Protein AF-X0ZED5-F1 (afdb_monomer)

Secondary structure (DSSP, 8-state):
-HHHHHHHHHTT---HHHHHHHHHHHHHSSSS---HHHHHHHHHTTPPP--S--HHHHHHHHSPPTT----

Structure (mmCIF, N/CA/C/O backbone):
data_AF-X0ZED5-F1
#
_entry.id   AF-X0ZED5-F1
#
loop_
_atom_site.group_PDB
_atom_site.id
_atom_site.type_symbol
_atom_site.label_atom_id
_atom_site.label_alt_id
_atom_site.label_comp_id
_atom_site.label_asym_id
_atom_site.label_entity_id
_atom_site.label_seq_id
_atom_site.pdbx_PDB_ins_code
_atom_site.Cartn_x
_atom_site.Cartn_y
_atom_site.Cartn_z
_atom_site.occupancy
_atom_site.B_iso_or_equiv
_atom_site.auth_seq_id
_atom_site.auth_comp_id
_atom_site.auth_asym_id
_atom_site.auth_atom_id
_atom_site.pdbx_PDB_model_num
ATOM 1 N N . MET A 1 1 ? -3.716 -13.234 16.829 1.00 67.38 1 MET A N 1
ATOM 2 C CA . MET A 1 1 ? -3.438 -11.855 17.314 1.00 67.38 1 MET A CA 1
ATOM 3 C C . MET A 1 1 ? -3.964 -10.724 16.410 1.00 67.38 1 MET A C 1
ATOM 5 O O . MET A 1 1 ? -3.707 -9.561 16.695 1.00 67.38 1 MET A O 1
ATOM 9 N N . THR A 1 2 ? -4.724 -11.013 15.348 1.00 90.06 2 THR A N 1
ATOM 10 C CA . THR A 1 2 ? -5.200 -9.992 14.390 1.00 90.06 2 THR A CA 1
ATOM 11 C C . THR A 1 2 ? -6.484 -9.289 14.842 1.00 90.06 2 THR A C 1
ATOM 13 O O . THR A 1 2 ? -6.678 -8.115 14.555 1.00 90.06 2 THR A O 1
ATOM 16 N N . VAL A 1 3 ? -7.334 -9.978 15.614 1.00 95.62 3 VAL A N 1
ATOM 17 C CA . VAL A 1 3 ? -8.650 -9.472 16.045 1.00 95.62 3 VAL A CA 1
ATOM 18 C C . VAL A 1 3 ? -8.538 -8.181 16.862 1.00 95.62 3 VAL A C 1
ATOM 20 O O . VAL A 1 3 ? -9.194 -7.200 16.530 1.00 95.62 3 VAL A O 1
ATOM 23 N N . LEU A 1 4 ? -7.657 -8.144 17.869 1.00 95.25 4 LEU A N 1
ATOM 24 C CA . LEU A 1 4 ? -7.441 -6.948 18.695 1.00 95.25 4 LEU A CA 1
ATOM 25 C C . LEU A 1 4 ? -6.921 -5.763 17.875 1.00 95.25 4 LEU A C 1
ATOM 27 O O . LEU A 1 4 ? -7.384 -4.644 18.059 1.00 95.25 4 LEU A O 1
ATOM 31 N N . LYS A 1 5 ? -6.010 -6.009 16.924 1.00 92.69 5 LYS A N 1
ATOM 32 C CA . LYS A 1 5 ? -5.499 -4.964 16.024 1.00 92.69 5 LYS A CA 1
ATOM 33 C C . LYS A 1 5 ? -6.612 -4.405 15.136 1.00 92.69 5 LYS A C 1
ATOM 35 O O . LYS A 1 5 ? -6.704 -3.196 14.972 1.00 92.69 5 LYS A O 1
ATOM 40 N N . ASN A 1 6 ? -7.493 -5.263 14.618 1.00 92.81 6 ASN A N 1
ATOM 41 C CA . ASN A 1 6 ? -8.641 -4.829 13.821 1.00 92.81 6 ASN A CA 1
ATOM 42 C C . ASN A 1 6 ? -9.630 -3.995 14.647 1.00 92.81 6 ASN A C 1
ATOM 44 O O . ASN A 1 6 ? -10.134 -2.997 14.139 1.00 92.81 6 ASN A O 1
ATOM 48 N N . ILE A 1 7 ? -9.894 -4.380 15.904 1.00 95.19 7 ILE A N 1
ATOM 49 C CA . ILE A 1 7 ? -10.703 -3.574 16.832 1.00 95.19 7 ILE A CA 1
ATOM 50 C C . ILE A 1 7 ? -10.039 -2.211 17.037 1.00 95.19 7 ILE A C 1
ATOM 52 O O . ILE A 1 7 ? -10.668 -1.198 16.761 1.00 95.19 7 ILE A O 1
ATOM 56 N N . ALA A 1 8 ? -8.756 -2.183 17.404 1.00 95.75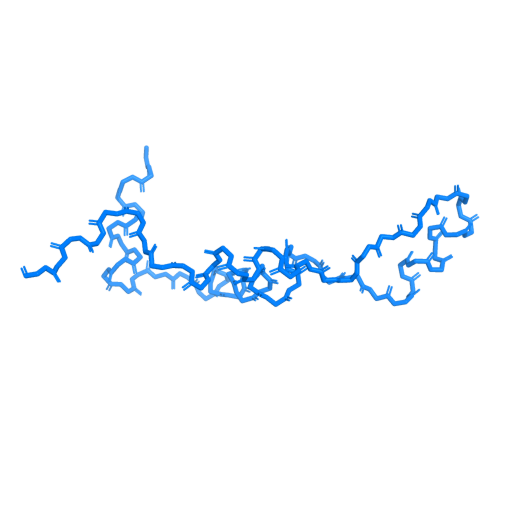 8 ALA A N 1
ATOM 57 C CA . ALA A 1 8 ? -8.013 -0.949 17.643 1.00 95.75 8 ALA A CA 1
ATOM 58 C C . ALA A 1 8 ? -8.055 0.010 16.437 1.00 95.75 8 ALA A C 1
ATOM 60 O O . ALA A 1 8 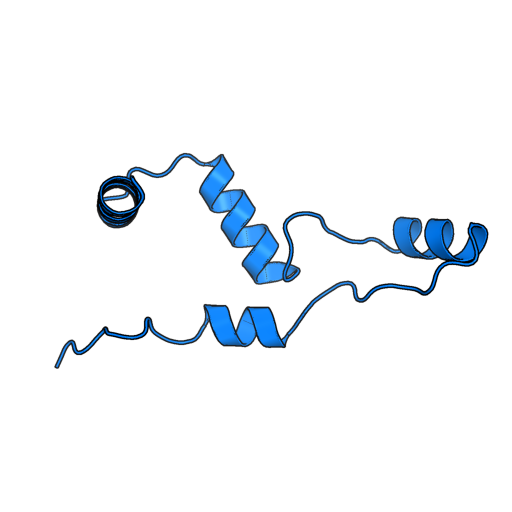? -8.320 1.195 16.603 1.00 95.75 8 ALA A O 1
ATOM 61 N N . VAL A 1 9 ? -7.882 -0.506 15.214 1.00 94.44 9 VAL A N 1
ATOM 62 C CA . VAL A 1 9 ? -7.978 0.295 13.982 1.00 94.44 9 VAL A CA 1
ATOM 63 C C . VAL A 1 9 ? -9.387 0.865 13.773 1.00 94.44 9 VAL A C 1
ATOM 65 O O . VAL A 1 9 ? -9.501 2.014 13.351 1.00 94.44 9 VAL A O 1
ATOM 68 N N . ARG A 1 10 ? -10.455 0.104 14.068 1.00 92.69 10 ARG A N 1
ATOM 69 C CA . ARG A 1 10 ? -11.844 0.608 13.986 1.00 92.69 10 ARG A CA 1
ATOM 70 C C . ARG A 1 10 ? -12.119 1.716 15.001 1.00 92.69 10 ARG A C 1
ATOM 72 O O . ARG A 1 10 ? -12.797 2.670 14.648 1.00 92.69 10 ARG A O 1
ATOM 79 N N . GLU A 1 11 ? -11.534 1.617 16.191 1.00 95.69 11 GLU A N 1
ATOM 80 C CA . GLU A 1 11 ? -11.590 2.652 17.236 1.00 95.69 11 GLU A CA 1
ATOM 81 C C . GLU A 1 11 ? -10.642 3.843 16.960 1.00 95.69 11 GLU A C 1
ATOM 83 O O . GLU A 1 11 ? -10.531 4.764 17.761 1.00 95.69 11 GLU A O 1
ATOM 88 N N . GLY A 1 12 ? -9.926 3.845 15.827 1.00 93.81 12 GLY A N 1
ATOM 89 C CA . GLY A 1 12 ? -9.045 4.944 15.417 1.00 93.81 12 GLY A CA 1
ATOM 90 C C . GLY A 1 12 ? -7.604 4.861 15.934 1.00 93.81 12 GLY A C 1
ATOM 91 O O . GLY A 1 12 ? -6.783 5.714 15.585 1.00 93.81 12 GLY A O 1
ATOM 92 N N . TYR A 1 13 ? -7.245 3.817 16.685 1.00 96.94 13 TYR A N 1
ATOM 93 C CA . TYR A 1 13 ? -5.881 3.571 17.162 1.00 96.94 13 TYR A CA 1
ATOM 94 C C . TYR A 1 13 ? -5.015 2.947 16.064 1.00 96.94 13 TYR A C 1
ATOM 96 O O . TYR A 1 13 ? -4.782 1.736 16.0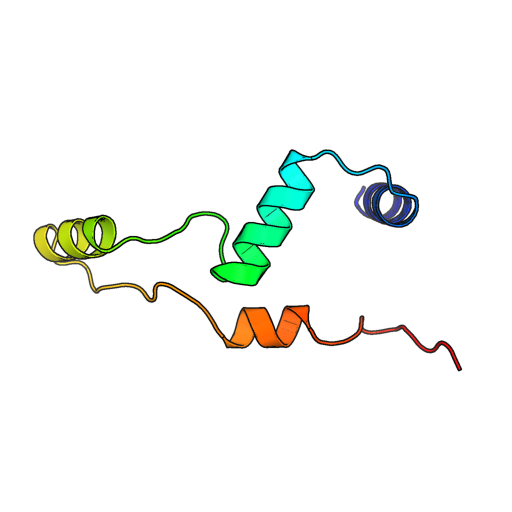11 1.00 96.94 13 TYR A O 1
ATOM 104 N N . ILE A 1 14 ? -4.519 3.793 15.166 1.00 95.06 14 ILE A N 1
ATOM 105 C CA . ILE A 1 14 ? -3.644 3.388 14.065 1.00 95.06 14 ILE A CA 1
ATOM 106 C C . ILE A 1 14 ? -2.443 4.329 13.948 1.00 95.06 14 ILE A C 1
ATOM 108 O O . ILE A 1 14 ? -2.588 5.547 13.841 1.00 95.06 14 ILE A O 1
ATOM 112 N N . HIS A 1 15 ? -1.240 3.748 13.930 1.00 96.31 15 HIS A N 1
ATOM 113 C CA . HIS A 1 15 ? -0.006 4.505 13.737 1.00 96.31 15 HIS A CA 1
ATOM 114 C C . HIS A 1 15 ? 0.024 5.152 12.336 1.00 96.31 15 HIS A C 1
ATOM 116 O O . HIS A 1 15 ? -0.340 4.476 11.365 1.00 96.31 15 HIS A O 1
ATOM 122 N N . PRO A 1 16 ? 0.495 6.408 12.184 1.00 96.75 16 PRO A N 1
ATOM 123 C CA . PRO A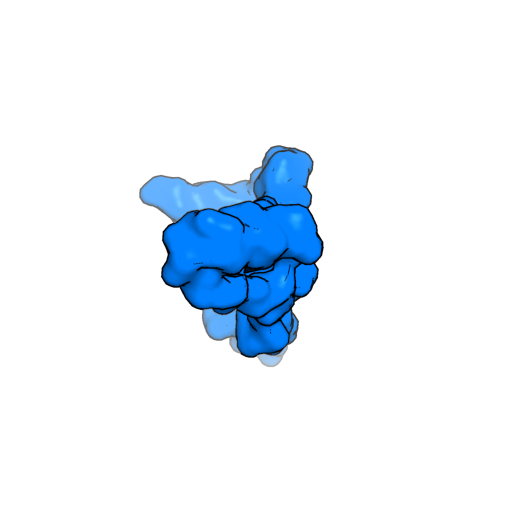 1 16 ? 0.531 7.106 10.895 1.00 96.75 16 PRO A CA 1
ATOM 124 C C . PRO A 1 16 ? 1.190 6.311 9.763 1.00 96.75 16 PRO A C 1
ATOM 126 O O . PRO A 1 16 ? 0.673 6.291 8.650 1.00 96.75 16 PRO A O 1
ATOM 129 N N . SER A 1 17 ? 2.258 5.561 10.049 1.00 96.31 17 SER A N 1
ATOM 130 C CA . SER A 1 17 ? 2.928 4.729 9.038 1.00 96.31 17 SER A CA 1
ATOM 131 C C . SER A 1 17 ? 2.000 3.697 8.391 1.00 96.31 17 SER A C 1
ATOM 133 O O . SER A 1 17 ? 2.122 3.446 7.199 1.00 96.31 17 SER A O 1
ATOM 135 N N . PHE A 1 18 ? 1.046 3.122 9.132 1.00 94.94 18 PHE A N 1
ATOM 136 C CA . PHE A 1 18 ? 0.086 2.178 8.548 1.00 94.94 18 PHE A CA 1
ATOM 137 C C . PHE A 1 18 ? -0.963 2.881 7.681 1.00 94.94 18 PHE A C 1
ATOM 139 O O . PHE A 1 18 ? -1.437 2.291 6.711 1.00 94.94 18 PHE A O 1
ATOM 146 N N . LYS A 1 19 ? -1.299 4.143 7.985 1.00 93.94 19 LYS A N 1
ATOM 147 C CA . LYS A 1 19 ? -2.157 4.959 7.111 1.00 93.94 19 LYS A CA 1
ATOM 148 C C . LYS A 1 19 ? -1.456 5.249 5.788 1.00 93.94 19 LYS A C 1
ATOM 150 O O . LYS A 1 19 ? -2.066 5.072 4.738 1.00 93.94 19 LYS A O 1
ATOM 155 N N . GLU A 1 20 ? -0.173 5.605 5.834 1.00 96.50 20 GLU A N 1
ATOM 156 C CA . GLU A 1 20 ? 0.605 5.839 4.615 1.00 96.50 20 GLU A CA 1
ATOM 157 C C . GLU A 1 20 ? 0.785 4.571 3.787 1.00 96.50 20 GLU A C 1
ATOM 159 O O . GLU A 1 20 ? 0.564 4.592 2.580 1.00 96.50 20 GLU A O 1
ATOM 164 N N . GLN A 1 21 ? 1.074 3.432 4.419 1.00 95.56 21 GLN A N 1
ATOM 165 C CA . GLN A 1 21 ? 1.118 2.148 3.713 1.00 95.56 21 GLN A CA 1
ATOM 166 C C . GLN A 1 21 ? -0.220 1.829 3.027 1.00 95.56 21 GLN A C 1
ATOM 168 O O . GLN A 1 21 ? -0.234 1.423 1.866 1.00 95.56 21 GLN A O 1
ATOM 173 N N . ALA A 1 22 ? -1.351 2.062 3.702 1.00 93.81 22 ALA A N 1
ATOM 174 C CA . ALA A 1 22 ? -2.672 1.880 3.104 1.00 93.81 22 ALA A CA 1
ATOM 175 C C . ALA A 1 22 ? -2.925 2.847 1.933 1.00 93.81 22 ALA A C 1
ATOM 177 O O . ALA A 1 22 ? -3.513 2.439 0.930 1.00 93.81 22 ALA A O 1
ATOM 178 N N . ARG A 1 23 ? -2.458 4.102 2.023 1.00 94.69 23 ARG A N 1
ATOM 179 C CA . ARG A 1 23 ? -2.528 5.076 0.923 1.00 94.69 23 ARG A CA 1
ATOM 180 C C . ARG A 1 23 ? -1.724 4.606 -0.290 1.00 94.69 23 ARG A C 1
ATOM 182 O O . ARG A 1 23 ? -2.274 4.586 -1.386 1.00 94.69 23 ARG A O 1
ATOM 189 N N . LEU A 1 24 ? -0.481 4.162 -0.091 1.00 95.50 24 LEU A N 1
ATOM 190 C CA . LEU A 1 24 ? 0.396 3.675 -1.164 1.00 95.50 24 LEU A CA 1
ATOM 191 C C . LEU A 1 24 ? -0.199 2.449 -1.867 1.00 95.50 24 LEU A C 1
ATOM 193 O O . LEU A 1 24 ? -0.265 2.412 -3.093 1.00 95.50 24 LEU A O 1
ATOM 197 N N . VAL A 1 25 ? -0.741 1.490 -1.108 1.00 94.69 25 VAL A N 1
ATOM 198 C CA . VAL A 1 25 ? -1.435 0.330 -1.694 1.00 94.69 25 VAL A CA 1
ATOM 199 C C . VAL A 1 25 ? -2.696 0.760 -2.446 1.00 94.69 25 VAL A C 1
ATOM 201 O O . VAL A 1 25 ? -2.982 0.220 -3.512 1.00 94.69 25 VAL A O 1
ATOM 204 N N . LYS A 1 26 ? -3.440 1.748 -1.938 1.00 93.00 26 LYS A N 1
ATOM 205 C CA . LYS A 1 26 ? -4.622 2.290 -2.622 1.00 93.00 26 LYS A CA 1
ATOM 206 C C . LYS A 1 26 ? -4.280 3.005 -3.928 1.00 93.00 26 LYS A C 1
ATOM 208 O O . LYS A 1 26 ? -5.088 2.969 -4.847 1.00 93.00 26 LYS A O 1
ATOM 213 N N . GLU A 1 27 ? -3.133 3.660 -4.004 1.00 92.50 27 GLU A N 1
ATOM 214 C CA . GLU A 1 27 ? -2.727 4.458 -5.160 1.00 92.50 27 GLU A CA 1
ATOM 215 C C . GLU A 1 27 ? -1.995 3.609 -6.204 1.00 92.50 27 GLU A C 1
ATOM 217 O O . GLU A 1 27 ? -2.426 3.507 -7.354 1.00 92.50 27 GLU A O 1
ATOM 222 N N . PHE A 1 28 ? -0.948 2.906 -5.780 1.00 94.62 28 PHE A N 1
ATOM 223 C CA . PHE A 1 28 ? -0.054 2.167 -6.667 1.00 94.62 28 PHE A CA 1
ATOM 224 C C . PHE A 1 28 ? -0.352 0.675 -6.735 1.00 94.62 28 PHE A C 1
ATOM 226 O O . PHE A 1 28 ? 0.249 -0.016 -7.549 1.00 94.62 28 PHE A O 1
ATOM 233 N N . GLY A 1 29 ? -1.232 0.149 -5.880 1.00 93.81 29 GLY A N 1
ATOM 234 C CA . GLY A 1 29 ? -1.462 -1.292 -5.740 1.00 93.81 29 GLY A CA 1
ATOM 235 C C . GLY A 1 29 ? -0.350 -2.035 -4.988 1.00 93.81 29 GLY A C 1
ATOM 236 O O . GLY A 1 29 ? -0.374 -3.262 -4.921 1.00 93.81 29 GLY A O 1
ATOM 237 N N . ARG A 1 30 ? 0.630 -1.314 -4.428 1.00 93.38 30 ARG A N 1
ATOM 238 C CA . ARG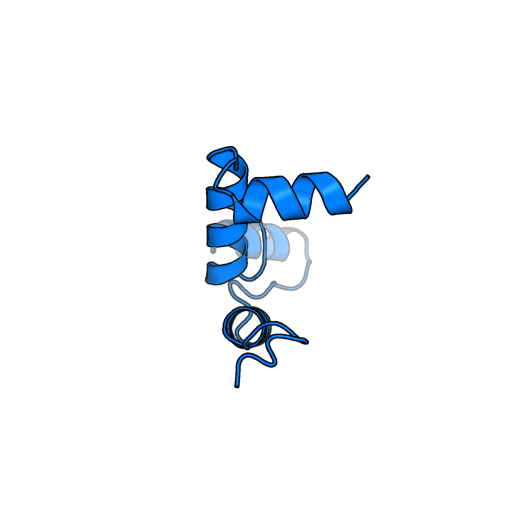 A 1 30 ? 1.787 -1.849 -3.690 1.00 93.38 30 ARG A CA 1
ATOM 239 C C . ARG A 1 30 ? 2.376 -0.800 -2.744 1.00 93.38 30 ARG A C 1
ATOM 241 O O . ARG A 1 30 ? 2.023 0.369 -2.814 1.00 93.38 30 ARG A O 1
ATOM 248 N N . LEU A 1 31 ? 3.288 -1.223 -1.870 1.00 95.00 31 LEU A N 1
ATOM 249 C CA . LEU A 1 31 ? 3.916 -0.347 -0.872 1.00 95.00 31 LEU A CA 1
ATOM 250 C C . LEU A 1 31 ? 4.996 0.579 -1.434 1.00 95.00 31 LEU A C 1
ATOM 252 O O . LEU A 1 31 ? 5.247 1.622 -0.848 1.00 95.00 31 LEU A O 1
ATOM 256 N N . TYR A 1 32 ? 5.639 0.195 -2.532 1.00 94.12 32 TYR A N 1
ATOM 257 C CA . TYR A 1 32 ? 6.714 0.971 -3.143 1.00 94.12 32 TYR A CA 1
ATOM 258 C C . TYR A 1 32 ? 6.289 1.396 -4.538 1.00 94.12 32 TYR A C 1
ATOM 260 O O . TYR A 1 32 ? 5.887 0.556 -5.342 1.00 94.12 32 TYR A O 1
ATOM 268 N N . GLU A 1 33 ? 6.349 2.688 -4.824 1.00 93.75 33 GLU A N 1
ATOM 269 C CA . GLU A 1 33 ? 6.129 3.198 -6.172 1.00 93.75 33 GLU A CA 1
ATOM 270 C C . GLU A 1 33 ? 7.196 2.643 -7.132 1.00 93.75 33 GLU A C 1
ATOM 272 O O . GLU A 1 33 ? 8.308 2.323 -6.716 1.00 93.75 33 GLU A O 1
ATOM 277 N N . ILE A 1 34 ? 6.831 2.464 -8.405 1.00 94.62 34 ILE A N 1
ATOM 278 C CA . ILE A 1 34 ? 7.800 2.194 -9.474 1.00 94.62 34 ILE A CA 1
ATOM 279 C C . ILE A 1 34 ? 7.809 3.411 -10.366 1.00 94.62 34 ILE A C 1
ATOM 281 O O . ILE A 1 34 ? 6.787 3.765 -10.965 1.00 94.62 34 ILE A O 1
ATOM 285 N N . GLU A 1 35 ? 8.986 3.989 -10.503 1.00 94.31 35 GLU A N 1
ATOM 286 C CA . GLU A 1 35 ? 9.230 5.110 -11.385 1.00 94.31 35 GLU A CA 1
ATOM 287 C C . GLU A 1 35 ? 9.811 4.630 -12.723 1.00 94.31 35 GLU A C 1
ATOM 289 O O . GLU A 1 35 ? 10.120 3.453 -12.938 1.00 94.31 35 GLU A O 1
ATOM 294 N N . ASP A 1 36 ? 9.990 5.552 -13.668 1.00 94.69 36 ASP A N 1
ATOM 295 C CA . ASP A 1 36 ? 10.636 5.222 -14.945 1.00 94.69 36 ASP A CA 1
ATOM 296 C C . ASP A 1 36 ? 12.086 4.771 -14.765 1.00 94.69 36 ASP A C 1
ATOM 298 O O . ASP A 1 36 ? 12.592 3.968 -15.550 1.00 94.69 36 ASP A O 1
ATOM 302 N N . PHE A 1 37 ? 12.757 5.263 -13.721 1.00 96.38 37 PHE A N 1
ATOM 303 C CA . PHE A 1 37 ? 14.119 4.857 -13.403 1.00 96.38 37 PHE A CA 1
ATOM 304 C C . PHE A 1 37 ? 14.217 3.360 -13.084 1.00 96.38 37 PHE A C 1
ATOM 306 O O . PHE A 1 37 ? 15.142 2.695 -13.557 1.00 96.38 37 PHE A O 1
ATOM 313 N N . ASP A 1 38 ? 13.245 2.807 -12.358 1.00 96.50 38 ASP A N 1
ATOM 314 C CA . ASP A 1 38 ? 13.214 1.386 -12.017 1.00 96.50 38 ASP A CA 1
ATOM 315 C C . ASP A 1 38 ? 13.074 0.515 -13.264 1.00 96.50 38 ASP A C 1
ATOM 317 O O . ASP A 1 38 ? 13.826 -0.445 -13.438 1.00 96.50 38 ASP A O 1
ATOM 321 N N . ASN A 1 39 ? 12.168 0.871 -14.179 1.00 97.00 39 ASN A N 1
ATOM 322 C CA . ASN A 1 39 ? 11.997 0.128 -15.429 1.00 97.00 39 ASN A CA 1
ATOM 323 C C . ASN A 1 39 ? 13.220 0.259 -16.351 1.00 97.00 39 ASN A C 1
ATOM 325 O O . ASN A 1 39 ? 13.641 -0.744 -16.923 1.00 97.00 39 ASN A O 1
ATOM 329 N N . LYS A 1 40 ? 13.874 1.428 -16.409 1.00 97.19 40 LYS A N 1
ATOM 330 C CA . LYS A 1 40 ? 15.164 1.588 -17.112 1.00 97.19 40 LYS A CA 1
ATOM 331 C C . LYS A 1 40 ? 16.261 0.711 -16.508 1.00 97.19 40 LYS A C 1
ATOM 333 O O . LYS A 1 40 ? 17.084 0.146 -17.225 1.00 97.19 40 LYS A O 1
ATOM 338 N N . LYS A 1 41 ? 16.306 0.594 -15.179 1.00 97.69 41 LYS A N 1
ATOM 339 C CA . LYS A 1 41 ? 17.262 -0.280 -14.489 1.00 97.69 41 LYS A CA 1
ATOM 340 C C . LYS A 1 41 ? 16.976 -1.753 -14.792 1.00 97.69 41 LYS A C 1
ATOM 342 O O . LYS A 1 41 ? 17.917 -2.501 -15.041 1.00 97.69 41 LYS A O 1
ATOM 347 N N . ARG A 1 42 ? 15.700 -2.152 -14.818 1.00 97.38 42 ARG A N 1
ATOM 348 C CA . ARG A 1 42 ? 15.263 -3.506 -15.193 1.00 97.38 42 ARG A CA 1
ATOM 349 C C . ARG A 1 42 ? 15.644 -3.844 -16.631 1.00 97.38 42 ARG A C 1
ATOM 351 O O . ARG A 1 42 ? 16.237 -4.893 -16.848 1.00 97.38 42 ARG A O 1
ATOM 358 N N . GLU A 1 43 ? 15.414 -2.932 -17.568 1.00 97.88 43 GLU A N 1
ATOM 359 C CA . GLU A 1 43 ? 15.802 -3.091 -18.973 1.00 97.88 43 GLU A CA 1
ATOM 360 C C . GLU A 1 43 ? 17.313 -3.316 -19.129 1.00 97.88 43 GLU A C 1
ATOM 362 O O . GLU A 1 43 ? 17.728 -4.279 -19.770 1.00 97.88 43 GLU A O 1
ATOM 367 N N . LYS A 1 44 ? 18.149 -2.508 -18.457 1.00 98.00 44 LYS A N 1
ATOM 368 C CA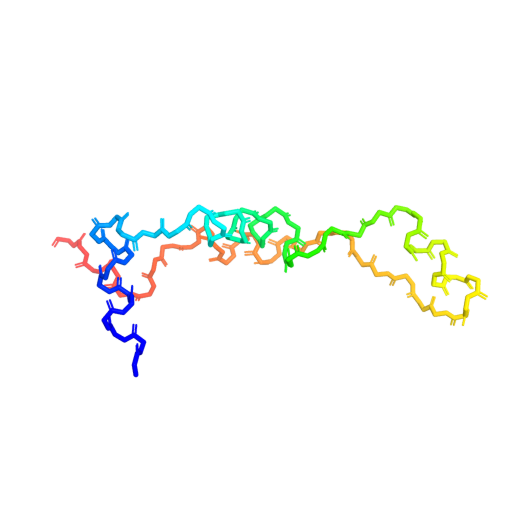 . LYS A 1 44 ? 19.615 -2.695 -18.448 1.00 98.00 44 LYS A CA 1
ATOM 369 C C . LYS A 1 44 ? 20.054 -4.055 -17.895 1.00 98.00 44 LYS A C 1
ATOM 371 O O . LYS A 1 44 ? 21.135 -4.525 -18.228 1.00 98.00 44 LYS A O 1
ATOM 376 N N . MET A 1 45 ? 19.238 -4.662 -17.037 1.00 97.75 45 MET A N 1
ATOM 377 C CA . MET A 1 45 ? 19.460 -5.995 -16.468 1.00 97.75 45 MET A CA 1
ATOM 378 C C . MET A 1 45 ? 18.816 -7.116 -17.302 1.00 97.75 45 MET A C 1
ATOM 380 O O . MET A 1 45 ? 18.861 -8.270 -16.886 1.00 97.75 45 MET A O 1
ATOM 384 N N . GLY A 1 46 ? 18.187 -6.803 -18.441 1.00 97.75 46 GLY A N 1
ATOM 385 C CA . GLY A 1 46 ? 17.453 -7.774 -19.258 1.00 97.75 46 GLY A CA 1
ATOM 386 C C . GLY A 1 46 ? 16.148 -8.266 -18.621 1.00 97.75 46 GLY A C 1
ATOM 387 O O . GLY A 1 46 ? 15.640 -9.322 -18.990 1.00 97.75 46 GLY A O 1
ATOM 388 N N . LEU A 1 47 ? 15.608 -7.533 -17.643 1.00 97.94 47 LEU A N 1
ATOM 389 C CA . LEU A 1 47 ? 14.374 -7.878 -16.943 1.00 97.94 47 LEU A CA 1
ATOM 390 C C . LEU A 1 47 ? 13.162 -7.195 -17.595 1.00 97.94 47 LEU A C 1
ATOM 392 O O . LEU A 1 47 ? 13.253 -6.030 -17.988 1.00 97.94 47 LEU A O 1
ATOM 396 N N . PRO A 1 48 ? 11.994 -7.864 -17.641 1.00 97.00 48 PRO A N 1
ATOM 397 C CA . PRO A 1 48 ? 10.786 -7.277 -18.209 1.00 97.00 48 PRO A CA 1
ATOM 398 C C . PRO A 1 48 ? 10.310 -6.076 -17.378 1.00 97.00 48 PRO A C 1
ATOM 400 O O . PRO A 1 48 ? 10.464 -6.089 -16.147 1.00 97.00 48 PRO A O 1
ATOM 403 N N . PRO A 1 49 ? 9.700 -5.055 -18.004 1.00 96.31 49 PRO A N 1
ATOM 404 C CA . PRO A 1 49 ? 9.137 -3.923 -17.282 1.00 96.31 49 PRO A CA 1
ATOM 405 C C . PRO A 1 49 ? 7.975 -4.369 -16.390 1.00 96.31 49 PRO A C 1
ATOM 407 O O . PRO A 1 49 ? 7.319 -5.380 -16.646 1.00 96.31 49 PRO A O 1
ATOM 410 N N . VAL A 1 50 ? 7.712 -3.602 -15.336 1.00 95.25 50 VAL A N 1
ATOM 411 C CA . VAL A 1 50 ? 6.567 -3.820 -14.444 1.00 95.25 50 VAL A CA 1
ATOM 412 C C . VAL A 1 50 ? 5.609 -2.638 -14.498 1.00 95.25 50 VAL A C 1
ATOM 414 O O . VAL A 1 50 ? 6.019 -1.486 -14.668 1.00 95.25 50 VAL A O 1
ATOM 417 N N . CYS A 1 51 ? 4.319 -2.928 -14.331 1.00 93.31 51 CYS A N 1
ATOM 418 C CA . CYS A 1 51 ? 3.270 -1.916 -14.278 1.00 93.31 51 CYS A CA 1
ATOM 419 C C . CYS A 1 51 ? 3.497 -0.959 -13.100 1.00 93.31 51 CYS A C 1
ATOM 421 O O . CYS A 1 51 ? 3.905 -1.377 -12.009 1.00 93.31 51 CYS A O 1
ATOM 423 N N . LYS A 1 52 ? 3.217 0.331 -13.318 1.00 92.94 52 LYS A N 1
ATOM 424 C CA . LYS A 1 52 ? 3.323 1.379 -12.291 1.00 92.94 52 LYS A CA 1
ATOM 425 C C . LYS A 1 52 ? 2.147 1.376 -11.304 1.00 92.94 52 LYS A C 1
ATOM 427 O O . LYS A 1 52 ? 2.343 1.679 -10.131 1.00 92.94 52 LYS A O 1
ATOM 432 N N . THR A 1 53 ? 0.965 0.976 -11.762 1.00 91.62 53 THR A N 1
ATOM 433 C CA . THR A 1 53 ? -0.280 0.938 -10.984 1.00 91.62 53 THR A CA 1
ATOM 434 C C . THR A 1 53 ? -1.065 -0.344 -11.271 1.00 91.62 53 THR A C 1
ATOM 436 O O . THR A 1 53 ? -0.829 -1.012 -12.280 1.00 91.62 53 THR A O 1
ATOM 439 N N . PHE A 1 54 ? -1.996 -0.691 -10.376 1.00 93.56 54 PHE A N 1
ATOM 440 C CA . PHE A 1 54 ? -2.875 -1.857 -10.511 1.00 93.56 54 PHE A CA 1
ATOM 441 C C . PHE A 1 54 ? -4.338 -1.467 -10.263 1.00 93.56 54 PHE A C 1
ATOM 443 O O . PHE A 1 54 ? -4.801 -1.438 -9.120 1.00 93.56 54 PHE A O 1
ATOM 450 N N . ASP A 1 55 ? -5.084 -1.209 -11.335 1.00 91.19 55 ASP A N 1
ATOM 451 C CA . ASP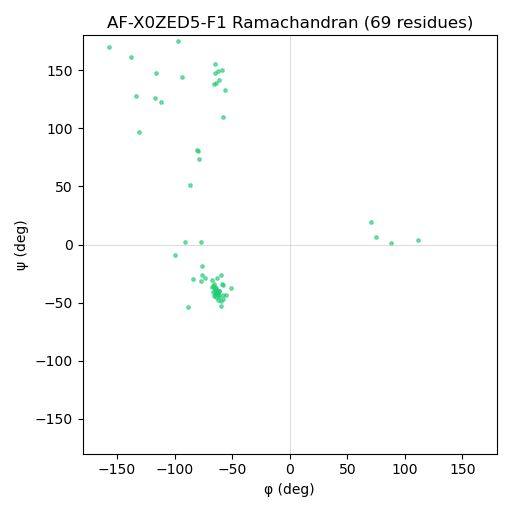 A 1 55 ? -6.481 -0.753 -11.264 1.00 91.19 55 ASP A CA 1
ATOM 452 C C . ASP A 1 55 ? -7.395 -1.730 -10.519 1.00 91.19 55 ASP A C 1
ATOM 454 O O . ASP A 1 55 ? -8.316 -1.323 -9.808 1.00 91.19 55 ASP A O 1
ATOM 458 N N . ASP A 1 56 ? -7.139 -3.031 -10.638 1.00 92.38 56 ASP A N 1
ATOM 459 C CA . ASP A 1 56 ? -7.950 -4.048 -9.971 1.00 92.38 56 ASP A CA 1
ATOM 460 C C . ASP A 1 56 ? -7.804 -3.989 -8.450 1.00 92.38 56 ASP A C 1
ATOM 462 O O . ASP A 1 56 ? -8.796 -4.130 -7.733 1.00 92.38 56 ASP A O 1
ATOM 466 N N . VAL A 1 57 ? -6.611 -3.666 -7.943 1.00 91.75 57 VAL A N 1
ATOM 467 C CA . VAL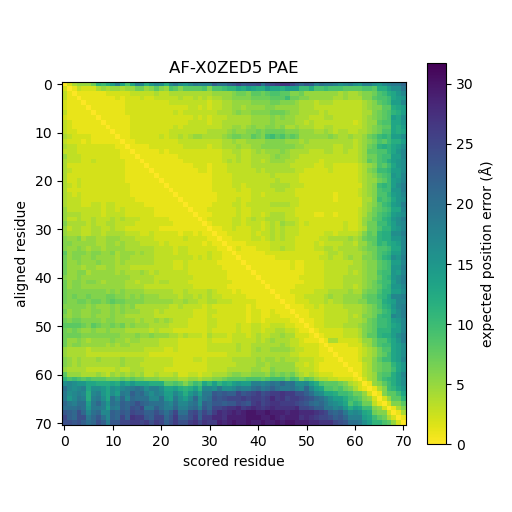 A 1 57 ? -6.398 -3.432 -6.507 1.00 91.75 57 VAL A CA 1
ATOM 468 C C . VAL A 1 57 ? -7.195 -2.210 -6.051 1.00 91.75 57 VAL A C 1
ATOM 470 O O . VAL A 1 57 ? -7.882 -2.265 -5.029 1.00 91.75 57 VAL A O 1
ATOM 473 N N . GLN A 1 58 ? -7.196 -1.134 -6.841 1.00 88.75 58 GLN A N 1
ATOM 474 C CA . GLN A 1 58 ? -7.980 0.063 -6.529 1.00 88.75 58 GLN A CA 1
ATOM 475 C C . GLN A 1 58 ? -9.486 -0.231 -6.491 1.00 88.75 58 GLN A C 1
ATOM 477 O O . GLN A 1 58 ? -10.195 0.246 -5.599 1.00 88.75 58 GLN A O 1
ATOM 482 N N . LYS A 1 59 ? -9.989 -1.038 -7.436 1.00 90.38 59 LYS A N 1
ATOM 483 C CA . LYS A 1 59 ? -11.393 -1.478 -7.464 1.00 90.38 59 LYS A CA 1
ATOM 484 C C . LYS A 1 59 ? -11.734 -2.324 -6.240 1.00 90.38 59 LYS A C 1
ATOM 486 O O . LYS A 1 59 ? -12.793 -2.123 -5.653 1.00 90.38 59 LYS A O 1
ATOM 491 N N . LEU A 1 60 ? -10.853 -3.240 -5.837 1.00 90.75 6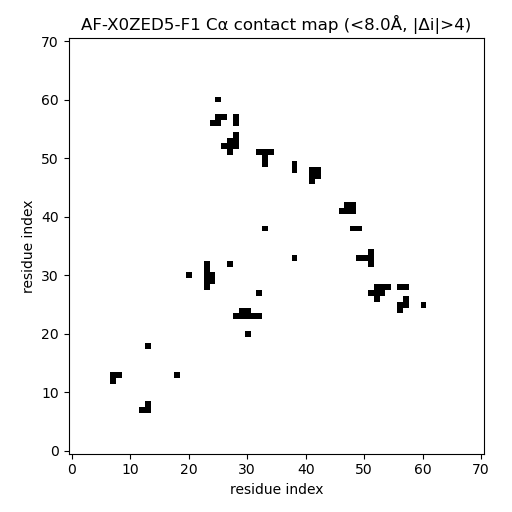0 LEU A N 1
ATOM 492 C CA . LEU A 1 60 ? -11.062 -4.092 -4.663 1.00 90.75 60 LEU A CA 1
ATOM 493 C C . LEU A 1 60 ? -11.099 -3.286 -3.360 1.00 90.75 60 LEU A C 1
ATOM 495 O O . LEU A 1 60 ? -11.951 -3.552 -2.521 1.00 90.75 60 LEU A O 1
ATOM 499 N N . ILE A 1 61 ? -10.249 -2.266 -3.217 1.00 87.06 61 ILE A N 1
ATOM 500 C CA . ILE A 1 61 ? -10.234 -1.392 -2.030 1.00 87.06 61 ILE A CA 1
ATOM 501 C C . ILE A 1 61 ? -11.503 -0.534 -1.928 1.00 87.06 61 ILE A C 1
ATOM 503 O O . ILE A 1 61 ? -11.938 -0.210 -0.825 1.00 87.06 61 ILE A O 1
ATOM 507 N N . LYS A 1 62 ? -12.108 -0.163 -3.063 1.00 82.38 62 LYS A N 1
ATOM 508 C CA . LYS A 1 62 ? -13.371 0.595 -3.100 1.00 82.38 62 LYS A CA 1
ATOM 509 C C . LYS A 1 62 ? -14.602 -0.261 -2.799 1.00 82.38 62 LYS A C 1
ATOM 511 O O . LYS A 1 62 ? -15.653 0.305 -2.504 1.00 82.38 62 LYS A O 1
ATOM 516 N N . LYS A 1 63 ? -14.514 -1.593 -2.902 1.00 74.00 63 LYS A N 1
ATOM 517 C CA . LYS A 1 63 ? -15.658 -2.455 -2.593 1.00 74.00 63 LYS A CA 1
ATOM 518 C C . LYS A 1 63 ? -15.989 -2.362 -1.097 1.00 74.00 63 LYS A C 1
ATOM 520 O O . LYS A 1 63 ? -15.071 -2.371 -0.274 1.00 74.00 63 LYS A O 1
ATOM 525 N N . PRO A 1 64 ? -17.281 -2.290 -0.733 1.00 56.41 64 PRO A N 1
ATOM 526 C CA . PRO A 1 64 ? -17.684 -2.357 0.663 1.00 56.41 64 PRO A CA 1
ATOM 527 C C . PRO A 1 64 ? -17.205 -3.674 1.281 1.00 56.41 64 PRO A C 1
ATOM 529 O O . PRO A 1 64 ? -17.053 -4.690 0.593 1.00 56.41 64 PRO A O 1
ATOM 532 N N . LYS A 1 65 ? -16.927 -3.639 2.587 1.00 60.72 65 LYS A N 1
ATOM 533 C CA . LYS A 1 65 ? -16.422 -4.798 3.327 1.00 60.72 65 LYS A CA 1
ATOM 534 C C . LYS A 1 65 ? -17.387 -5.973 3.163 1.00 60.72 65 LYS A C 1
ATOM 536 O O . LYS A 1 65 ? -18.592 -5.823 3.352 1.00 60.72 65 LYS A O 1
ATOM 541 N N . LEU A 1 66 ? -16.846 -7.153 2.859 1.00 46.31 66 LEU A N 1
ATOM 542 C CA . LEU A 1 66 ? -17.597 -8.404 2.925 1.00 46.31 66 LEU A CA 1
ATOM 543 C C . LEU A 1 66 ? -18.120 -8.562 4.367 1.00 46.31 66 LEU A C 1
ATOM 545 O O . LEU A 1 66 ? -17.324 -8.746 5.287 1.00 46.31 66 LEU A O 1
ATOM 549 N N . GLY A 1 67 ? -19.435 -8.428 4.560 1.00 47.91 67 GLY A N 1
ATOM 550 C CA . GLY A 1 67 ? -20.096 -8.557 5.864 1.00 47.91 67 GLY A CA 1
ATOM 551 C C . GLY A 1 67 ? -20.691 -7.275 6.456 1.00 47.91 67 GLY A C 1
ATOM 552 O O . GLY A 1 67 ? -21.222 -7.340 7.561 1.00 47.91 67 GLY A O 1
ATOM 553 N N . ASP A 1 68 ? -20.654 -6.137 5.758 1.00 46.00 68 ASP A N 1
ATOM 554 C CA . ASP A 1 68 ? -21.411 -4.945 6.170 1.00 46.00 68 ASP A CA 1
ATOM 555 C C . ASP A 1 68 ? -22.895 -5.092 5.765 1.00 46.00 68 ASP A C 1
ATOM 557 O O . ASP A 1 68 ? -23.364 -4.522 4.784 1.00 46.00 68 ASP A O 1
ATOM 561 N N . ASN A 1 69 ? -23.625 -5.949 6.490 1.00 40.88 69 ASN A N 1
ATOM 562 C CA . ASN A 1 69 ? -25.087 -6.071 6.424 1.00 40.88 69 ASN A CA 1
ATOM 563 C C . ASN A 1 69 ? -25.746 -5.061 7.380 1.00 40.88 69 ASN A C 1
ATOM 565 O O . ASN A 1 69 ? -26.576 -5.434 8.206 1.00 40.88 69 ASN A O 1
ATOM 569 N N . SER A 1 70 ? -25.368 -3.786 7.301 1.00 39.59 70 SER A N 1
ATOM 570 C CA . SER A 1 70 ? -26.129 -2.711 7.938 1.00 39.59 70 SER A CA 1
ATOM 571 C C . SER A 1 70 ? -27.321 -2.347 7.040 1.00 39.59 70 SER A C 1
ATOM 573 O O . SER A 1 70 ? -27.271 -1.431 6.221 1.00 39.59 70 SER A O 1
ATOM 575 N N . LYS A 1 71 ? -28.385 -3.149 7.157 1.00 36.31 71 LYS A N 1
ATOM 576 C CA . LYS A 1 71 ? -29.766 -2.709 6.928 1.00 36.31 71 LYS A CA 1
ATOM 577 C C . LYS A 1 71 ? -30.398 -2.396 8.274 1.00 36.31 71 LYS A C 1
ATOM 579 O O . LYS A 1 71 ? -30.103 -3.152 9.226 1.00 36.31 71 LYS A O 1
#

Solvent-accessible surface area (backbone atoms only — not comparable to full-atom values): 4376 Å² total; per-residue (Å²): 128,61,67,65,55,53,51,35,45,74,76,64,62,63,62,68,68,61,55,51,45,52,50,32,28,55,67,33,48,35,80,67,84,58,55,72,66,55,39,53,53,28,48,77,70,76,38,81,74,72,80,54,56,37,70,66,49,36,54,58,71,69,47,78,64,94,80,76,77,86,121

Sequence (71 aa):
MTVLKNIAVREGYIHPSFKEQARLVKEFGRLYEIEDFDNKKREKMGLPPVCKTFDDVQKLIKKPKLGDNSK

Organism: NCBI:txid412755

Mean predicted aligned error: 6.03 Å

Radius of gyration: 16.84 Å; Cα contacts (8 Å, |Δi|>4): 40; chains: 1; bounding box: 49×19×38 Å

pLDDT: mean 88.32, std 15.76, range [36.31, 98.0]

Foldseek 3Di:
DVVVVVVCVVVVNDDVVVVLQVVCCLFAVGNDFDDPVNQVVCVVVVHHGDDRHDVVSNVVVPDPDDPPPPD

Nearest PDB structures (foldseek):
  5odc-assembly1_I  TM=8.226E-01  e=1.055E-01  Methanothermococcus thermolithotrophicus DSM 2095
  7bkb-assembly1_C  TM=8.159E-01  e=6.392E-01  Methanospirillum hungatei JF-1
  5odh-assembly1_C  TM=8.057E-01  e=5.192E-01  Methanothermococcus thermolithotrophicus DSM 2095